Protein AF-A0A9E4CKQ9-F1 (afdb_monomer_lite)

Foldseek 3Di:
DPPLVVLLVVLVVLLVVLVVVLVVCVVVVVVLVSVLSVLSNVLSVLSNPADDPPCPVSVVVSVVSCVVVVNVVSVVVVVVVVVDDPPPDPPPPPPD

Sequence (96 aa):
SIDLTRFRQASQNLIAEAGYLKPALQQTRQQRLGKLVNDLELLLIQIANLEAENDLSAIEVIKSGMDERGILLKINLEEMRQAAPRKVDEDVERGA

Secondary structure (DSSP, 8-state):
---HHHHHHHHHHHHHHHHHHHHHHHHTT-HHHHHHHHHHHHHHHHHHT--TTSHHHHHHHHHHHHHHTTHHHHHHHHHHHHHSPP---SSSTT--

pLDDT: mean 84.23, std 13.46, range [48.59, 96.31]

Structure (mmCIF, N/CA/C/O backbone):
data_AF-A0A9E4CKQ9-F1
#
_entry.id   AF-A0A9E4CKQ9-F1
#
loop_
_atom_site.group_PDB
_atom_site.id
_atom_site.type_symbol
_atom_site.label_atom_id
_atom_site.label_alt_id
_atom_site.label_comp_id
_atom_site.label_asym_id
_atom_site.label_entity_id
_atom_site.label_seq_id
_atom_site.pdbx_PDB_ins_code
_atom_site.Cartn_x
_atom_site.Cartn_y
_atom_site.Cartn_z
_atom_site.occupancy
_atom_site.B_iso_or_equiv
_atom_site.auth_seq_id
_atom_site.auth_comp_id
_atom_site.auth_asym_id
_atom_site.auth_atom_id
_atom_site.pdbx_PDB_model_num
ATOM 1 N N . SER A 1 1 ? 2.175 -5.441 -25.816 1.00 56.88 1 SER A N 1
ATOM 2 C CA . SER A 1 1 ? 2.875 -4.765 -24.712 1.00 56.88 1 SER A CA 1
ATOM 3 C C . SER A 1 1 ? 1.830 -4.292 -23.719 1.00 56.88 1 SER A C 1
ATOM 5 O O . SER A 1 1 ? 0.815 -3.772 -24.172 1.00 56.88 1 SER A O 1
ATOM 7 N N . ILE A 1 2 ? 1.997 -4.554 -22.421 1.00 63.00 2 ILE A N 1
ATOM 8 C CA . ILE A 1 2 ? 1.096 -4.023 -21.385 1.00 63.00 2 ILE A CA 1
ATOM 9 C C . ILE A 1 2 ? 1.391 -2.522 -21.258 1.00 63.00 2 ILE A C 1
ATOM 11 O O . ILE A 1 2 ? 2.546 -2.143 -21.096 1.00 63.00 2 ILE A O 1
ATOM 15 N N . ASP A 1 3 ? 0.369 -1.670 -21.365 1.00 70.69 3 ASP A N 1
ATOM 16 C CA . ASP A 1 3 ? 0.512 -0.221 -21.165 1.00 70.69 3 ASP A CA 1
ATOM 17 C C . ASP A 1 3 ? 0.629 0.085 -19.664 1.00 70.69 3 ASP A C 1
ATOM 19 O O . ASP A 1 3 ? -0.366 0.198 -18.945 1.00 70.69 3 ASP A O 1
ATOM 23 N N . LEU A 1 4 ? 1.869 0.184 -19.187 1.00 78.81 4 LEU A N 1
ATOM 24 C CA . LEU A 1 4 ? 2.196 0.486 -17.792 1.00 78.81 4 LEU A CA 1
ATOM 25 C C . LEU A 1 4 ? 2.044 1.971 -17.448 1.00 78.81 4 LEU A C 1
ATOM 27 O O . LEU A 1 4 ? 1.957 2.321 -16.271 1.00 78.81 4 LEU A O 1
ATOM 31 N N . THR A 1 5 ? 1.954 2.852 -18.446 1.00 83.50 5 THR A N 1
ATOM 32 C CA . THR A 1 5 ? 1.824 4.297 -18.234 1.00 83.50 5 THR A CA 1
ATOM 33 C C . THR A 1 5 ? 0.521 4.628 -17.516 1.00 83.50 5 THR A C 1
ATOM 35 O O . THR A 1 5 ? 0.513 5.434 -16.584 1.00 83.50 5 THR A O 1
ATOM 38 N N . ARG A 1 6 ? -0.578 3.959 -17.882 1.00 85.38 6 ARG A N 1
ATOM 39 C CA . ARG A 1 6 ? -1.875 4.135 -17.208 1.00 85.38 6 ARG A CA 1
ATOM 40 C C . ARG A 1 6 ? -1.838 3.693 -15.750 1.00 85.38 6 ARG A C 1
ATOM 42 O O . ARG A 1 6 ? -2.358 4.401 -14.891 1.00 85.38 6 ARG A O 1
ATOM 49 N N . PHE A 1 7 ? -1.211 2.552 -15.469 1.00 84.94 7 PHE A N 1
ATOM 50 C CA . PHE A 1 7 ? -1.078 2.047 -14.104 1.00 84.94 7 PHE A CA 1
A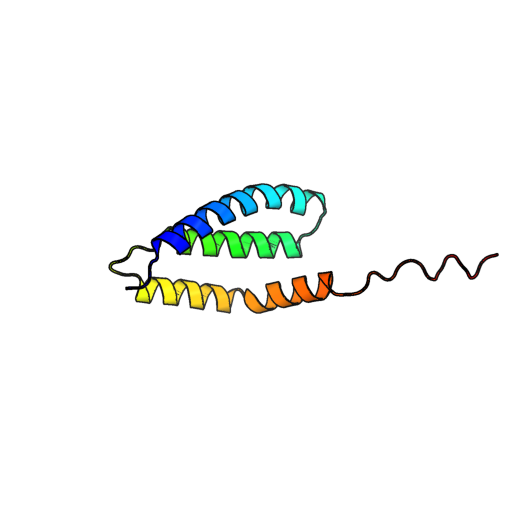TOM 51 C C . PHE A 1 7 ? -0.207 2.968 -13.255 1.00 84.94 7 PHE A C 1
ATOM 53 O O . PHE A 1 7 ? -0.602 3.316 -12.148 1.00 84.94 7 PHE A O 1
ATOM 60 N N . ARG A 1 8 ? 0.903 3.464 -13.809 1.00 87.38 8 ARG A N 1
ATOM 61 C CA . ARG A 1 8 ? 1.770 4.441 -13.146 1.00 87.38 8 ARG A CA 1
ATOM 62 C C . ARG A 1 8 ? 1.015 5.715 -12.769 1.00 87.38 8 ARG A C 1
ATOM 64 O O . ARG A 1 8 ? 1.096 6.160 -11.626 1.00 87.38 8 ARG A O 1
ATOM 71 N N . GLN A 1 9 ? 0.256 6.277 -13.710 1.00 90.50 9 GLN A N 1
ATOM 72 C CA . GLN A 1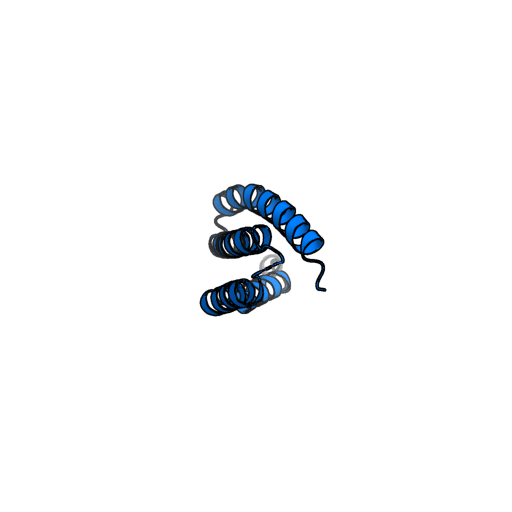 9 ? -0.520 7.493 -13.465 1.00 90.50 9 GLN A CA 1
ATOM 73 C C . GLN A 1 9 ? -1.606 7.272 -12.406 1.00 90.50 9 GLN A C 1
ATOM 75 O O . GLN A 1 9 ? -1.776 8.101 -11.512 1.00 90.50 9 GLN A O 1
ATOM 80 N N . ALA A 1 10 ? -2.326 6.149 -12.480 1.00 92.12 10 ALA A N 1
ATOM 81 C CA . ALA A 1 10 ? -3.318 5.791 -11.473 1.00 92.12 10 ALA A CA 1
ATOM 82 C C . ALA A 1 10 ? -2.672 5.642 -10.086 1.00 92.12 10 ALA A C 1
ATOM 84 O O . ALA A 1 10 ? -3.190 6.173 -9.106 1.00 92.12 10 ALA A O 1
ATOM 85 N N . SER A 1 11 ? -1.507 4.993 -10.006 1.00 92.31 11 SER A N 1
ATOM 86 C CA . SER A 1 11 ? -0.769 4.835 -8.755 1.00 92.31 11 SER A CA 1
ATOM 87 C C . SER A 1 11 ? -0.329 6.165 -8.154 1.00 92.31 11 SER A C 1
ATOM 89 O O . SER A 1 11 ? -0.495 6.360 -6.956 1.00 92.31 11 SER A O 1
ATOM 91 N N . GLN A 1 12 ? 0.155 7.105 -8.966 1.00 93.12 12 GLN A N 1
ATOM 92 C CA . GLN A 1 12 ? 0.520 8.449 -8.502 1.00 93.12 12 GLN A CA 1
ATOM 93 C C . GLN A 1 12 ? -0.671 9.201 -7.896 1.00 93.12 12 GLN A C 1
ATOM 95 O O . GLN A 1 12 ? -0.541 9.797 -6.826 1.00 93.12 12 GLN A O 1
ATOM 100 N N . ASN A 1 13 ? -1.840 9.126 -8.536 1.00 95.00 13 ASN A N 1
ATOM 101 C CA . ASN A 1 13 ? -3.054 9.760 -8.022 1.00 95.00 13 ASN A CA 1
ATOM 102 C C . ASN A 1 13 ? -3.487 9.133 -6.686 1.00 95.00 13 ASN A C 1
ATOM 104 O O . ASN A 1 13 ? -3.748 9.845 -5.718 1.00 95.00 13 ASN A O 1
ATOM 108 N N . LEU A 1 14 ? -3.480 7.800 -6.601 1.00 95.69 14 LEU A N 1
ATOM 109 C CA . LEU A 1 14 ? -3.870 7.075 -5.391 1.00 95.69 14 LEU A CA 1
ATOM 110 C C . LEU A 1 14 ? -2.890 7.287 -4.221 1.00 95.69 14 LEU A C 1
ATOM 112 O O . LEU A 1 14 ? -3.316 7.303 -3.068 1.00 95.69 14 LEU A O 1
ATOM 116 N N . ILE A 1 15 ? -1.595 7.501 -4.487 1.00 96.31 15 ILE A N 1
ATOM 117 C CA . ILE A 1 15 ? -0.618 7.897 -3.455 1.00 96.31 15 ILE A CA 1
ATOM 118 C C . ILE A 1 15 ? -0.999 9.255 -2.856 1.00 96.31 15 ILE A C 1
ATOM 120 O O . ILE A 1 15 ? -0.989 9.415 -1.635 1.00 96.31 15 ILE A O 1
ATOM 124 N N . ALA A 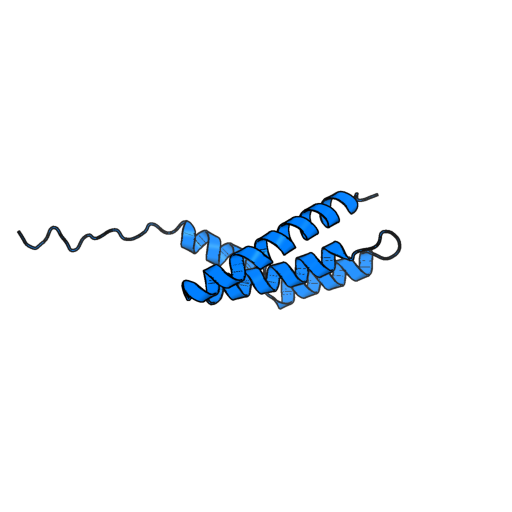1 16 ? -1.366 10.228 -3.695 1.00 95.88 16 ALA A N 1
ATOM 125 C CA . ALA A 1 16 ? -1.782 11.546 -3.219 1.00 95.88 16 ALA A CA 1
ATOM 126 C C . ALA A 1 16 ? -3.050 11.460 -2.349 1.00 95.88 16 ALA A C 1
ATOM 128 O O . ALA A 1 16 ? -3.109 12.063 -1.274 1.00 95.88 16 ALA A O 1
ATOM 129 N N . GLU A 1 17 ? -4.031 10.656 -2.765 1.00 95.44 17 GLU A N 1
ATOM 130 C CA . GLU A 1 17 ? -5.242 10.391 -1.980 1.00 95.44 17 GLU A CA 1
ATOM 131 C C . GLU A 1 17 ? -4.928 9.710 -0.639 1.00 95.44 17 GLU A C 1
ATOM 133 O O . GLU A 1 17 ? -5.433 10.130 0.404 1.00 95.44 17 GLU A O 1
ATOM 138 N N . ALA A 1 18 ? -4.042 8.708 -0.623 1.00 94.38 18 ALA A N 1
ATOM 139 C CA . ALA A 1 18 ? -3.604 8.052 0.609 1.00 94.38 18 ALA A CA 1
ATOM 140 C C . ALA A 1 18 ? -2.924 9.040 1.573 1.00 94.38 18 ALA A C 1
ATOM 142 O O . ALA A 1 18 ? -3.206 9.035 2.777 1.00 94.38 18 ALA A O 1
ATOM 143 N N . GLY A 1 19 ? -2.078 9.930 1.047 1.00 92.19 19 GLY A N 1
ATOM 144 C CA . GLY A 1 19 ? -1.458 11.022 1.797 1.00 92.19 19 GLY A CA 1
ATOM 145 C C . GLY A 1 19 ? -2.483 11.928 2.484 1.00 92.19 19 GLY A C 1
ATOM 146 O O . GLY A 1 19 ? -2.301 12.286 3.648 1.00 92.19 19 GLY A O 1
ATOM 147 N N . TYR A 1 20 ? -3.589 12.232 1.801 1.00 93.50 20 TYR A N 1
ATOM 148 C CA . TYR A 1 20 ? -4.689 13.033 2.339 1.00 93.50 20 TYR A CA 1
ATOM 149 C C . TYR A 1 20 ? -5.548 12.280 3.373 1.00 93.50 20 TYR A C 1
ATOM 151 O O . TYR A 1 20 ? -5.959 12.858 4.381 1.00 93.50 20 TYR A O 1
ATOM 159 N N . LEU A 1 21 ? -5.806 10.986 3.164 1.00 92.56 21 LEU A N 1
ATOM 160 C CA . LEU A 1 21 ? -6.690 10.185 4.020 1.00 92.56 21 LEU A CA 1
ATOM 161 C C . LEU A 1 21 ? -6.048 9.780 5.354 1.00 92.56 21 LEU A C 1
ATOM 163 O O . LEU A 1 21 ? -6.733 9.730 6.379 1.00 92.56 21 LEU A O 1
ATOM 167 N N . LYS A 1 22 ? -4.741 9.494 5.374 1.00 92.06 22 LYS A N 1
ATOM 168 C CA . LYS A 1 22 ? -4.040 8.999 6.575 1.00 92.06 22 LYS A CA 1
ATOM 169 C C . LYS A 1 22 ? -4.227 9.893 7.817 1.00 92.06 22 LYS A C 1
ATOM 171 O O . LYS A 1 22 ? -4.572 9.339 8.864 1.00 92.06 22 LYS A O 1
ATOM 176 N N . PRO A 1 23 ? -4.080 11.234 7.751 1.00 91.81 23 PRO A N 1
ATOM 177 C CA . PRO A 1 23 ? -4.335 12.105 8.901 1.00 91.81 23 PRO A CA 1
ATOM 178 C C . PRO A 1 23 ? -5.772 12.007 9.434 1.00 91.81 23 PRO A C 1
ATOM 180 O O . PRO A 1 23 ? -5.982 11.918 10.644 1.00 91.81 23 PRO A O 1
ATOM 183 N N . ALA A 1 24 ? -6.771 11.956 8.548 1.00 91.06 24 ALA A N 1
ATOM 184 C CA . ALA A 1 24 ? -8.179 11.844 8.939 1.00 91.06 24 ALA A CA 1
ATOM 185 C C . ALA A 1 24 ? -8.486 10.493 9.619 1.00 91.06 24 ALA A C 1
ATOM 187 O O . ALA A 1 24 ? -9.238 10.412 10.598 1.00 91.06 24 ALA A O 1
ATOM 188 N N . LEU A 1 25 ? -7.856 9.415 9.149 1.00 90.69 25 LEU A N 1
ATOM 189 C CA . LEU A 1 25 ? -7.982 8.082 9.746 1.00 90.69 25 LEU A CA 1
ATOM 190 C C . LEU A 1 25 ? -7.326 7.997 11.130 1.00 90.69 25 LEU A C 1
ATOM 192 O O . LEU A 1 25 ? -7.847 7.320 12.021 1.00 90.69 25 LEU A O 1
ATOM 196 N N . GLN A 1 26 ? -6.222 8.719 11.341 1.00 88.44 26 GLN A N 1
ATOM 197 C CA . GLN A 1 26 ? -5.587 8.837 12.655 1.00 88.44 26 GLN A CA 1
ATOM 198 C C . GLN A 1 26 ? -6.494 9.570 13.653 1.00 88.44 26 GLN A C 1
ATOM 200 O O . GLN A 1 26 ? -6.682 9.090 14.773 1.00 88.44 26 GLN A O 1
ATOM 205 N N . GLN A 1 27 ? -7.112 10.680 13.236 1.00 88.00 27 GLN A N 1
ATOM 206 C CA . GLN A 1 27 ? -8.031 11.463 14.074 1.00 88.00 27 GLN A CA 1
ATOM 207 C C . GLN A 1 27 ? -9.266 10.659 14.499 1.00 88.00 27 GLN A C 1
ATOM 209 O O . GLN A 1 27 ? -9.685 10.715 15.653 1.00 88.00 27 GLN A O 1
ATOM 214 N N . THR A 1 28 ? -9.817 9.852 13.591 1.00 87.06 28 THR A N 1
ATOM 215 C CA . THR A 1 28 ? -11.007 9.022 13.850 1.00 87.06 28 THR A CA 1
ATOM 216 C C . THR A 1 28 ? -10.693 7.691 14.550 1.00 87.06 28 THR A C 1
ATOM 218 O O . THR A 1 28 ? -11.584 6.861 14.722 1.00 87.06 28 THR A O 1
ATOM 221 N N . ARG A 1 29 ? -9.437 7.468 14.976 1.00 85.88 29 ARG A N 1
ATOM 222 C CA . ARG A 1 29 ? -8.942 6.220 15.597 1.00 85.88 29 ARG A CA 1
ATOM 223 C C . ARG A 1 29 ? -9.218 4.961 14.760 1.00 85.88 29 ARG A C 1
ATOM 225 O O . ARG A 1 29 ? -9.246 3.851 15.295 1.00 85.88 29 ARG A O 1
ATOM 232 N N . GLN A 1 30 ? -9.344 5.099 13.441 1.00 88.31 30 GLN A N 1
ATOM 233 C CA . GLN A 1 30 ? -9.557 3.987 12.511 1.00 88.31 30 GLN A CA 1
ATOM 234 C C . GLN A 1 30 ? -8.235 3.279 12.183 1.00 88.31 30 GLN A C 1
ATOM 236 O O . GLN A 1 30 ? -7.807 3.205 11.035 1.00 88.31 30 GLN A O 1
ATOM 241 N N . GLN A 1 31 ? -7.576 2.737 13.210 1.00 89.31 31 GLN A N 1
ATOM 242 C CA . GLN A 1 31 ? -6.220 2.178 13.128 1.00 89.31 31 GLN A CA 1
ATOM 243 C C . GLN A 1 31 ? -6.082 1.071 12.069 1.00 89.31 31 GLN A C 1
ATOM 245 O O . GLN A 1 31 ? -5.083 1.014 11.356 1.00 89.31 31 GLN A O 1
ATOM 250 N N . ARG A 1 32 ? -7.095 0.202 11.931 1.00 89.62 32 ARG A N 1
ATOM 251 C CA . ARG A 1 32 ? -7.090 -0.883 10.932 1.00 89.62 32 ARG A CA 1
ATOM 252 C C . ARG A 1 32 ? -7.150 -0.353 9.502 1.00 89.62 32 ARG A C 1
ATOM 254 O O . ARG A 1 32 ? -6.337 -0.760 8.679 1.00 89.62 32 ARG A O 1
ATOM 261 N N . LEU A 1 33 ? -8.063 0.582 9.240 1.00 92.56 33 LEU A N 1
ATOM 262 C CA . LEU A 1 33 ? -8.203 1.206 7.927 1.00 92.56 33 LEU A CA 1
ATOM 263 C C . LEU A 1 33 ? -6.972 2.057 7.591 1.00 92.56 33 LEU A C 1
ATOM 265 O O . LEU A 1 33 ? -6.464 1.980 6.480 1.00 92.56 33 LEU A O 1
ATOM 269 N N . GLY A 1 34 ? -6.421 2.781 8.570 1.00 93.88 34 GLY A N 1
ATOM 270 C CA . GLY A 1 34 ? -5.157 3.504 8.418 1.00 93.88 34 GLY A CA 1
ATOM 271 C C . GLY A 1 34 ? -3.993 2.585 8.040 1.00 93.88 34 GLY A C 1
ATOM 272 O O . GLY A 1 34 ? -3.227 2.909 7.136 1.00 93.88 34 GLY A O 1
ATOM 273 N N . LYS A 1 35 ? -3.894 1.404 8.667 1.00 93.25 35 LYS A N 1
ATOM 274 C CA . LYS A 1 35 ? -2.888 0.395 8.309 1.00 93.25 35 LYS A CA 1
ATOM 275 C C . LYS A 1 35 ? -3.093 -0.141 6.891 1.00 93.25 35 LYS A C 1
ATOM 277 O O . LYS A 1 35 ? -2.117 -0.257 6.159 1.00 93.25 35 LYS A O 1
ATOM 282 N N . LEU A 1 36 ? -4.336 -0.423 6.492 1.00 94.69 36 LEU A N 1
ATOM 283 C CA . LEU A 1 36 ? -4.641 -0.855 5.126 1.00 94.69 36 LEU A CA 1
ATOM 284 C C . LEU A 1 36 ? -4.241 0.210 4.095 1.00 94.69 36 LEU A C 1
ATOM 286 O O . LEU A 1 36 ? -3.556 -0.113 3.132 1.00 94.69 36 LEU A O 1
ATOM 290 N N . VAL A 1 37 ? -4.604 1.476 4.316 1.00 95.00 37 VAL A N 1
ATOM 291 C CA . VAL A 1 37 ? -4.229 2.585 3.420 1.00 95.00 37 VAL A CA 1
ATOM 292 C C . VAL A 1 37 ? -2.710 2.734 3.320 1.00 95.00 37 VAL A C 1
ATOM 294 O O . VAL A 1 37 ? -2.192 2.936 2.228 1.00 95.00 37 VAL A O 1
ATOM 297 N N . ASN A 1 38 ? -1.983 2.575 4.428 1.00 95.19 38 ASN A N 1
ATOM 298 C CA . ASN A 1 38 ? -0.522 2.618 4.423 1.00 95.19 38 ASN A CA 1
ATOM 299 C C . ASN A 1 38 ? 0.105 1.445 3.647 1.00 95.19 38 ASN A C 1
ATOM 301 O O . ASN A 1 38 ? 1.058 1.634 2.894 1.00 95.19 38 ASN A O 1
ATOM 305 N N . ASP A 1 39 ? -0.433 0.233 3.811 1.00 94.56 39 ASP A N 1
ATOM 306 C CA . ASP A 1 39 ? 0.031 -0.939 3.065 1.00 94.56 39 ASP A CA 1
ATOM 307 C C . ASP A 1 39 ? -0.235 -0.785 1.552 1.00 94.56 39 ASP A C 1
ATOM 309 O O . ASP A 1 39 ? 0.603 -1.172 0.736 1.00 94.56 39 ASP A O 1
ATOM 313 N N . LEU A 1 40 ? -1.371 -0.186 1.174 1.00 94.56 40 LEU A N 1
ATOM 314 C CA . LEU A 1 40 ? -1.711 0.122 -0.217 1.00 94.56 40 LEU A CA 1
ATOM 315 C C . LEU A 1 40 ? -0.809 1.211 -0.805 1.00 94.56 40 LEU A C 1
ATOM 317 O O . LEU A 1 40 ? -0.310 1.044 -1.912 1.00 94.56 40 LEU A O 1
ATOM 321 N N . GLU A 1 41 ? -0.549 2.295 -0.075 1.00 95.25 41 GLU A N 1
ATOM 322 C CA . GLU A 1 41 ? 0.345 3.373 -0.519 1.00 95.25 41 GLU A CA 1
ATOM 323 C C . GLU A 1 41 ? 1.749 2.852 -0.850 1.00 95.25 41 GLU A C 1
ATOM 325 O O . GLU A 1 41 ? 2.306 3.204 -1.889 1.00 95.25 41 GLU A O 1
ATOM 330 N N . LEU A 1 42 ? 2.297 1.955 -0.022 1.00 94.00 42 LEU A N 1
ATOM 331 C CA . LEU A 1 42 ? 3.598 1.337 -0.283 1.00 94.00 42 LEU A CA 1
ATOM 332 C C . LEU A 1 42 ? 3.613 0.567 -1.613 1.00 94.00 42 LEU A C 1
ATOM 334 O O . LEU A 1 42 ? 4.559 0.694 -2.389 1.00 94.00 42 LEU A O 1
ATOM 338 N N . LEU A 1 43 ? 2.564 -0.210 -1.890 1.00 92.19 43 LEU A N 1
ATOM 339 C CA . LEU A 1 43 ? 2.437 -0.956 -3.144 1.00 92.19 43 LEU A CA 1
ATOM 340 C C . LEU A 1 43 ? 2.265 -0.026 -4.345 1.00 92.19 43 LEU A C 1
ATOM 342 O O . LEU A 1 43 ? 2.852 -0.257 -5.398 1.00 92.19 43 LEU A O 1
ATOM 346 N N . LEU A 1 44 ? 1.497 1.052 -4.190 1.00 92.88 44 LEU A N 1
ATOM 347 C CA . LEU A 1 44 ? 1.304 2.043 -5.244 1.00 92.88 44 LEU A CA 1
ATOM 348 C C . LEU A 1 44 ? 2.615 2.760 -5.580 1.00 92.88 44 LEU A C 1
ATOM 350 O O . LEU A 1 44 ? 2.879 2.989 -6.755 1.00 9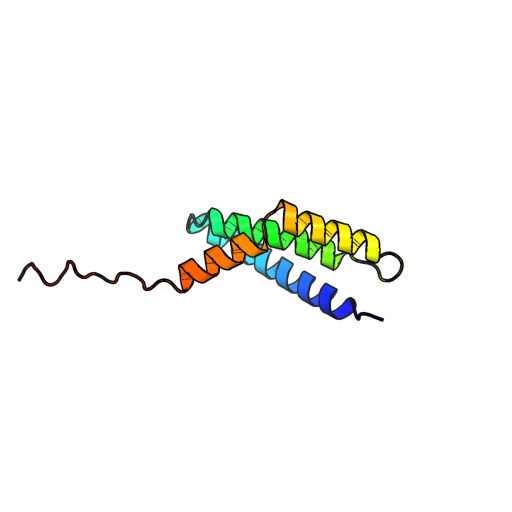2.88 44 LEU A O 1
ATOM 354 N N . ILE A 1 45 ? 3.466 3.052 -4.590 1.00 93.38 45 ILE A N 1
ATOM 355 C CA . ILE A 1 45 ? 4.814 3.596 -4.824 1.00 93.38 45 ILE A CA 1
ATOM 356 C C . ILE A 1 45 ? 5.653 2.617 -5.650 1.00 93.38 45 ILE A C 1
ATOM 358 O O . ILE A 1 45 ? 6.321 3.027 -6.595 1.00 93.38 45 ILE A O 1
ATOM 362 N N . GLN A 1 46 ? 5.601 1.321 -5.333 1.00 90.00 46 GLN A N 1
ATOM 363 C CA . GLN A 1 46 ? 6.323 0.302 -6.098 1.00 90.00 46 GLN A CA 1
ATOM 364 C C . GLN A 1 46 ? 5.828 0.227 -7.549 1.00 90.00 46 GLN A C 1
ATOM 366 O O . GLN A 1 46 ? 6.644 0.224 -8.465 1.00 90.00 46 GLN A O 1
ATOM 371 N N . ILE A 1 47 ? 4.509 0.251 -7.769 1.00 89.06 47 ILE A N 1
ATOM 372 C CA . ILE A 1 47 ? 3.906 0.252 -9.113 1.00 89.06 47 ILE A CA 1
ATOM 373 C C . ILE A 1 47 ? 4.258 1.535 -9.879 1.00 89.06 47 ILE A C 1
ATOM 375 O O . ILE A 1 47 ? 4.564 1.484 -11.070 1.00 89.06 47 ILE A O 1
ATOM 379 N N . ALA A 1 48 ? 4.257 2.690 -9.205 1.00 89.31 48 ALA A N 1
ATOM 380 C CA . ALA A 1 48 ? 4.599 3.973 -9.812 1.00 89.31 48 ALA A CA 1
ATOM 381 C C . ALA A 1 48 ? 6.056 4.029 -10.320 1.00 89.31 48 ALA A C 1
ATOM 383 O O . ALA A 1 48 ? 6.369 4.836 -11.197 1.00 89.31 48 ALA A O 1
ATOM 384 N N . ASN A 1 49 ? 6.919 3.155 -9.799 1.00 88.00 49 ASN A N 1
ATOM 385 C CA . ASN A 1 49 ? 8.338 3.076 -10.133 1.00 88.00 49 ASN A CA 1
ATOM 386 C C . ASN A 1 49 ? 8.694 1.914 -11.082 1.00 88.00 49 ASN A C 1
ATOM 388 O O . ASN A 1 49 ? 9.874 1.696 -11.332 1.00 88.00 49 ASN A O 1
ATOM 392 N N . LEU A 1 50 ? 7.714 1.168 -11.609 1.00 86.88 50 LEU A N 1
ATOM 393 C CA . LEU A 1 50 ? 7.954 0.121 -12.615 1.00 86.88 50 LEU A CA 1
ATOM 394 C C . LEU A 1 50 ? 8.462 0.723 -13.934 1.00 86.88 50 LEU A C 1
ATOM 396 O O . LEU A 1 50 ? 7.924 1.740 -14.380 1.00 86.88 50 LEU A O 1
ATOM 400 N N . GLU A 1 51 ? 9.455 0.100 -14.572 1.00 76.81 51 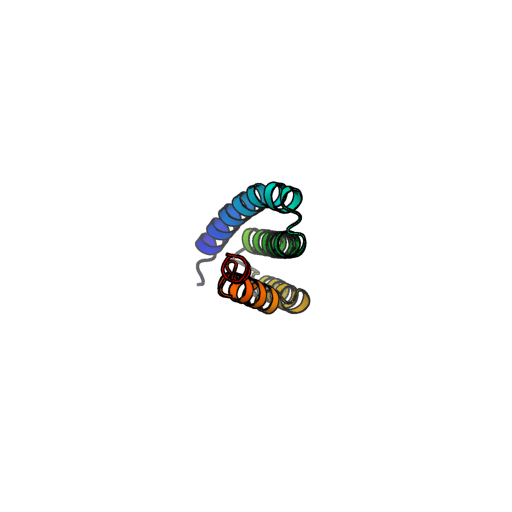GLU A N 1
ATOM 401 C CA . GLU A 1 51 ? 10.093 0.543 -15.820 1.00 76.81 51 GLU A CA 1
ATOM 402 C C . GLU A 1 51 ? 10.062 -0.553 -16.900 1.00 76.81 51 GLU A C 1
ATOM 404 O O . GLU A 1 51 ? 10.516 -1.680 -16.698 1.00 76.81 51 GLU A O 1
ATOM 409 N N . ALA A 1 52 ? 9.599 -0.182 -18.100 1.00 65.88 52 ALA A N 1
ATOM 410 C CA . ALA A 1 52 ? 9.117 -1.093 -19.144 1.00 65.88 52 ALA A CA 1
ATOM 411 C C . ALA A 1 52 ? 10.092 -2.187 -19.631 1.00 65.88 52 ALA A C 1
ATOM 413 O O . ALA A 1 52 ? 9.647 -3.138 -20.273 1.00 65.88 52 ALA A O 1
ATOM 414 N N . GLU A 1 53 ? 11.393 -2.076 -19.364 1.00 58.12 53 GLU A N 1
ATOM 415 C CA . GLU A 1 53 ? 12.410 -2.998 -19.886 1.00 58.12 53 GLU A CA 1
ATOM 416 C C . GLU A 1 53 ? 12.786 -4.140 -18.918 1.00 58.12 53 GLU A C 1
ATOM 418 O O . GLU A 1 53 ? 13.400 -5.104 -19.364 1.00 58.12 53 GLU A O 1
ATOM 423 N N . ASN A 1 54 ? 12.372 -4.115 -17.637 1.00 56.97 54 ASN A N 1
ATOM 424 C CA . ASN A 1 54 ? 12.755 -5.137 -16.633 1.00 56.97 54 ASN A CA 1
ATOM 425 C C . ASN A 1 54 ? 11.622 -5.595 -15.680 1.00 56.97 54 ASN A C 1
ATOM 427 O O . ASN A 1 54 ? 11.869 -6.171 -14.619 1.00 56.97 54 ASN A O 1
ATOM 431 N N . ASP A 1 55 ? 10.359 -5.383 -16.050 1.00 67.94 55 ASP A N 1
ATOM 432 C CA . ASP A 1 55 ? 9.255 -5.391 -15.080 1.00 67.94 55 ASP A CA 1
ATOM 433 C C . ASP A 1 55 ? 8.705 -6.756 -14.647 1.00 67.94 55 ASP A C 1
ATOM 435 O O . ASP A 1 55 ? 7.945 -6.808 -13.685 1.00 67.94 55 ASP A O 1
ATOM 439 N N . LEU A 1 56 ? 9.056 -7.880 -15.281 1.00 78.56 56 LEU A N 1
ATOM 440 C CA . LEU A 1 56 ? 8.478 -9.175 -14.878 1.00 78.56 56 LEU A CA 1
ATOM 441 C C . LEU A 1 56 ? 8.877 -9.568 -13.448 1.00 78.56 56 LEU A C 1
ATOM 443 O O . LEU A 1 56 ? 8.007 -9.881 -12.636 1.00 78.56 56 LEU A O 1
ATOM 447 N N . SER A 1 57 ? 10.164 -9.470 -13.111 1.00 83.81 57 SER A N 1
ATOM 448 C CA . SER A 1 57 ? 10.638 -9.736 -11.748 1.00 83.81 57 SER A CA 1
ATOM 449 C C . SER A 1 57 ? 10.141 -8.684 -10.752 1.00 83.81 57 SER A C 1
ATOM 451 O O . SER A 1 57 ? 9.805 -9.020 -9.620 1.00 83.81 57 SER A O 1
ATOM 453 N N . ALA A 1 58 ? 10.025 -7.418 -11.163 1.00 84.06 58 ALA A N 1
ATOM 454 C CA . ALA A 1 58 ? 9.483 -6.364 -10.305 1.00 84.06 58 ALA A CA 1
ATOM 455 C C . ALA A 1 58 ? 7.988 -6.583 -9.998 1.00 84.06 58 ALA A C 1
ATOM 457 O O . ALA A 1 58 ? 7.551 -6.423 -8.858 1.00 84.06 58 ALA A O 1
ATOM 458 N N . ILE A 1 59 ? 7.211 -7.039 -10.985 1.00 87.31 59 ILE A N 1
ATOM 459 C CA . ILE A 1 59 ? 5.808 -7.428 -10.813 1.00 87.31 59 ILE A CA 1
ATOM 460 C C . ILE A 1 59 ? 5.687 -8.623 -9.860 1.00 87.31 59 ILE A C 1
ATOM 462 O O . ILE A 1 59 ? 4.787 -8.636 -9.022 1.00 87.31 59 ILE A O 1
ATOM 466 N N . GLU A 1 60 ? 6.569 -9.619 -9.953 1.00 89.31 60 GLU A N 1
ATOM 467 C CA . GLU A 1 60 ? 6.579 -10.755 -9.019 1.00 89.31 60 GLU A CA 1
ATOM 468 C C . GLU A 1 60 ? 6.884 -10.325 -7.580 1.00 89.31 60 GLU A C 1
ATOM 470 O O . GLU A 1 60 ? 6.233 -10.803 -6.648 1.00 89.31 60 GLU A O 1
ATOM 475 N N . VAL A 1 61 ? 7.804 -9.376 -7.389 1.00 89.12 61 VAL A N 1
ATOM 476 C CA . VAL A 1 61 ? 8.093 -8.788 -6.071 1.00 89.12 61 VAL A CA 1
ATOM 477 C C . VAL A 1 61 ? 6.870 -8.061 -5.514 1.00 89.12 61 VAL A C 1
ATOM 479 O O . VAL A 1 61 ? 6.527 -8.248 -4.346 1.00 89.12 61 VAL A O 1
ATOM 482 N N . ILE A 1 62 ? 6.170 -7.278 -6.339 1.00 89.75 62 ILE A N 1
ATOM 483 C CA . ILE A 1 62 ? 4.938 -6.588 -5.929 1.00 89.75 62 ILE A CA 1
ATOM 484 C C . ILE A 1 62 ? 3.858 -7.604 -5.542 1.00 89.75 62 ILE A C 1
ATOM 486 O O . ILE A 1 62 ? 3.266 -7.477 -4.472 1.00 89.75 62 ILE A O 1
ATOM 490 N N . LYS A 1 63 ? 3.632 -8.640 -6.360 1.00 91.44 63 LYS A N 1
ATOM 491 C CA . LYS A 1 63 ? 2.657 -9.708 -6.069 1.00 91.44 63 LYS A CA 1
ATOM 492 C C . LYS A 1 63 ? 2.980 -10.432 -4.764 1.00 91.44 63 LYS A C 1
ATOM 494 O O . LYS A 1 63 ? 2.114 -10.545 -3.903 1.00 91.44 63 LYS A O 1
ATOM 499 N N . SER A 1 64 ? 4.237 -10.824 -4.575 1.00 92.06 64 SER A N 1
ATOM 500 C CA . SER A 1 64 ? 4.693 -11.466 -3.337 1.00 92.06 64 SER A CA 1
ATOM 501 C C . SER A 1 64 ? 4.475 -10.548 -2.132 1.00 92.06 64 SER A C 1
ATOM 503 O O . SER A 1 64 ? 3.953 -10.965 -1.102 1.00 92.06 64 SER A O 1
ATOM 505 N N . GLY A 1 65 ? 4.770 -9.255 -2.285 1.00 90.06 65 GLY A N 1
ATOM 506 C CA . GLY A 1 65 ? 4.525 -8.250 -1.258 1.00 90.06 65 GLY A CA 1
ATOM 507 C C . GLY A 1 65 ? 3.043 -8.025 -0.937 1.00 90.06 65 GLY A C 1
ATOM 508 O O . GLY A 1 65 ? 2.728 -7.697 0.212 1.00 90.06 65 GLY A O 1
ATOM 509 N N . MET A 1 66 ? 2.139 -8.191 -1.909 1.00 92.94 66 MET A N 1
ATOM 510 C CA . MET A 1 66 ? 0.684 -8.161 -1.702 1.00 92.94 66 MET A CA 1
ATOM 511 C C . MET A 1 66 ? 0.209 -9.368 -0.891 1.00 92.94 66 MET A C 1
ATOM 513 O O . MET A 1 66 ? -0.602 -9.203 0.028 1.00 92.94 66 MET A O 1
ATOM 517 N N . ASP A 1 67 ? 0.738 -10.549 -1.210 1.00 94.25 67 ASP A N 1
ATOM 518 C CA . ASP A 1 67 ? 0.394 -11.808 -0.553 1.00 94.25 67 ASP A CA 1
ATOM 519 C C . ASP A 1 67 ? 0.896 -11.835 0.894 1.00 94.25 67 ASP A C 1
ATOM 521 O O . ASP A 1 67 ? 0.108 -12.057 1.815 1.00 94.25 67 ASP A O 1
ATOM 525 N N . GLU A 1 68 ? 2.166 -11.491 1.130 1.00 92.69 68 GLU A N 1
ATOM 526 C CA . GLU A 1 68 ? 2.761 -11.402 2.473 1.00 92.69 68 GLU A CA 1
ATOM 527 C C . GLU A 1 68 ? 2.001 -10.434 3.389 1.00 92.69 68 GLU A C 1
ATOM 529 O O . GLU A 1 68 ? 1.845 -10.667 4.590 1.00 92.69 68 GLU A O 1
ATOM 534 N N . ARG A 1 69 ? 1.502 -9.329 2.825 1.00 92.94 69 ARG A N 1
ATOM 535 C CA . ARG A 1 69 ? 0.721 -8.331 3.566 1.00 92.94 69 ARG A CA 1
ATOM 536 C C . ARG A 1 69 ? -0.760 -8.694 3.658 1.00 92.94 69 ARG A C 1
ATOM 538 O O . ARG A 1 69 ? -1.484 -7.985 4.361 1.00 92.94 69 ARG A O 1
ATOM 545 N N . GLY A 1 70 ? -1.229 -9.749 2.992 1.00 95.19 70 GLY A N 1
ATOM 546 C CA . GLY A 1 70 ? -2.629 -10.178 2.996 1.00 95.19 70 GLY A CA 1
ATOM 547 C C . GLY A 1 70 ? -3.593 -9.093 2.509 1.00 95.19 70 GLY A C 1
ATOM 548 O O . GLY A 1 70 ? -4.660 -8.910 3.098 1.00 95.19 70 GLY A O 1
ATOM 549 N N . ILE A 1 71 ? -3.205 -8.326 1.485 1.00 94.81 71 ILE A N 1
ATOM 550 C CA . ILE A 1 71 ? -3.938 -7.126 1.042 1.00 94.81 71 ILE A CA 1
ATOM 551 C C . ILE A 1 71 ? -5.377 -7.438 0.647 1.00 94.81 71 ILE A C 1
ATOM 553 O O . ILE A 1 71 ? -6.294 -6.791 1.148 1.00 94.81 71 ILE A O 1
ATOM 557 N N . LEU A 1 72 ? -5.584 -8.450 -0.200 1.00 94.06 72 LEU A N 1
ATOM 558 C CA . LEU A 1 72 ? -6.922 -8.815 -0.676 1.00 94.06 72 LEU A CA 1
ATOM 559 C C . LEU A 1 72 ? -7.847 -9.204 0.480 1.00 94.06 72 LEU A C 1
ATOM 561 O O . LEU A 1 72 ? -8.994 -8.772 0.530 1.00 94.06 72 LEU A O 1
ATOM 565 N N . LEU A 1 73 ? -7.332 -9.951 1.460 1.00 94.62 73 LEU A N 1
ATOM 566 C CA . LEU A 1 73 ? -8.095 -10.303 2.654 1.00 94.62 73 LEU A CA 1
ATOM 567 C C . LEU A 1 73 ? -8.488 -9.056 3.457 1.00 94.62 73 LEU A C 1
ATOM 569 O O . LEU A 1 73 ? -9.635 -8.937 3.877 1.00 94.62 73 LEU A O 1
ATOM 573 N N . LYS A 1 74 ? -7.555 -8.121 3.670 1.00 94.81 74 LYS A N 1
ATOM 574 C CA . LYS A 1 74 ? -7.837 -6.876 4.400 1.00 94.81 74 LYS A CA 1
ATOM 575 C C . LYS A 1 74 ? -8.888 -6.023 3.689 1.00 94.81 74 LYS A C 1
ATOM 577 O O . LYS A 1 74 ? -9.766 -5.503 4.368 1.00 94.81 74 LYS A O 1
ATOM 582 N N . ILE A 1 75 ? -8.823 -5.912 2.359 1.00 91.94 75 ILE A N 1
ATOM 583 C CA . ILE A 1 75 ? -9.834 -5.209 1.553 1.00 91.94 75 ILE A CA 1
ATOM 584 C C . ILE A 1 75 ? -11.203 -5.862 1.753 1.00 91.94 75 ILE A C 1
ATOM 586 O O . ILE A 1 75 ? -12.129 -5.187 2.195 1.00 91.94 75 ILE A O 1
ATOM 590 N N . ASN A 1 76 ? -11.302 -7.180 1.547 1.00 93.31 76 ASN A N 1
ATOM 591 C CA . ASN A 1 76 ? -12.560 -7.916 1.693 1.00 93.31 76 ASN A CA 1
ATOM 592 C C . ASN A 1 76 ? -13.178 -7.729 3.090 1.00 93.31 76 ASN A C 1
ATOM 594 O O . ASN A 1 76 ? -14.379 -7.512 3.223 1.00 93.31 76 ASN A O 1
ATOM 598 N N . LEU A 1 77 ? -12.362 -7.773 4.148 1.00 92.06 77 LEU A N 1
ATOM 599 C CA . LEU A 1 77 ? -12.830 -7.558 5.521 1.00 92.06 77 LEU A CA 1
ATOM 600 C C . LEU A 1 77 ? -13.369 -6.139 5.751 1.00 92.06 77 LEU A C 1
ATOM 602 O O . LEU A 1 77 ? -14.349 -5.964 6.478 1.00 92.06 77 LEU A O 1
ATOM 606 N N . GLU A 1 78 ? -12.742 -5.123 5.158 1.00 91.50 78 GLU A N 1
ATOM 607 C CA . GLU A 1 78 ? -13.209 -3.740 5.265 1.00 91.50 78 GLU A CA 1
ATOM 608 C C . GLU A 1 78 ? -14.495 -3.511 4.458 1.00 91.50 78 GLU A C 1
ATOM 610 O O . GLU A 1 78 ? -15.414 -2.869 4.968 1.00 91.50 78 GLU A O 1
ATOM 615 N N . GLU A 1 79 ? -14.612 -4.088 3.260 1.00 90.81 79 GLU A N 1
ATOM 616 C CA . GLU A 1 79 ? -15.839 -4.047 2.452 1.00 90.81 79 GLU A CA 1
ATOM 617 C C . GLU A 1 79 ? -17.010 -4.722 3.172 1.00 90.81 79 GLU A C 1
ATOM 619 O O . GLU A 1 79 ? -18.082 -4.131 3.308 1.00 90.81 79 GLU A O 1
ATOM 624 N N . MET A 1 80 ? -16.791 -5.918 3.731 1.00 90.81 80 MET A N 1
ATOM 625 C CA . MET A 1 80 ? -17.795 -6.619 4.538 1.00 90.81 80 MET A CA 1
ATOM 626 C C . MET A 1 80 ? -18.244 -5.789 5.744 1.00 90.81 80 MET A C 1
ATOM 628 O O . MET A 1 80 ? -19.427 -5.781 6.081 1.00 90.81 80 MET A O 1
ATOM 632 N N . ARG A 1 81 ? -17.323 -5.065 6.396 1.00 86.81 81 ARG A N 1
ATOM 633 C CA . ARG A 1 81 ? -17.672 -4.182 7.519 1.00 86.81 81 ARG A CA 1
ATOM 634 C C . ARG A 1 81 ? -18.553 -3.019 7.075 1.00 86.81 81 ARG A C 1
ATOM 636 O O . ARG A 1 81 ? -19.444 -2.631 7.824 1.00 86.81 81 ARG A O 1
ATOM 643 N N . GLN A 1 82 ? -18.302 -2.449 5.899 1.00 84.94 82 GLN A N 1
ATOM 644 C CA .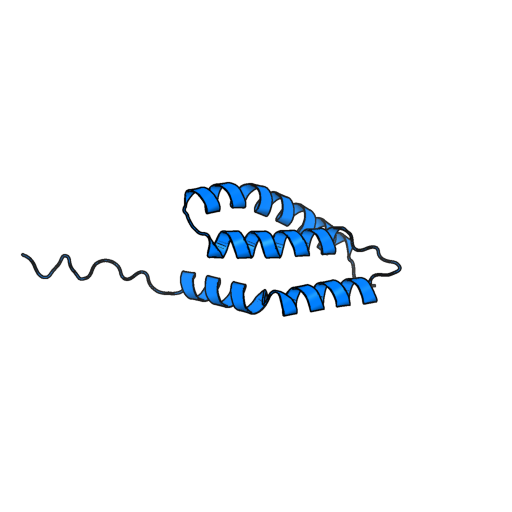 GLN A 1 82 ? -19.140 -1.373 5.365 1.00 84.94 82 GLN A CA 1
ATOM 645 C C . GLN A 1 82 ? -20.509 -1.879 4.901 1.00 84.94 82 GLN A C 1
ATOM 647 O O . GLN A 1 82 ? -21.496 -1.161 5.036 1.00 84.94 82 GLN A O 1
ATOM 652 N N . ALA A 1 83 ? -20.572 -3.113 4.398 1.00 84.44 83 ALA A N 1
ATOM 653 C CA . ALA A 1 83 ? -21.809 -3.756 3.968 1.00 84.44 83 ALA A CA 1
ATOM 654 C C . ALA A 1 83 ? -22.678 -4.260 5.136 1.00 84.44 83 ALA A C 1
ATOM 656 O O . ALA A 1 83 ? -23.869 -4.512 4.951 1.00 84.44 83 ALA A O 1
ATOM 657 N N . ALA A 1 84 ? -22.109 -4.421 6.336 1.00 77.06 84 ALA A N 1
ATOM 658 C CA . ALA A 1 84 ? -22.867 -4.842 7.505 1.00 77.06 84 ALA A CA 1
ATOM 659 C C . ALA A 1 84 ? -23.909 -3.769 7.881 1.00 77.06 84 ALA A C 1
ATOM 661 O O . ALA A 1 84 ? -23.548 -2.597 8.038 1.00 77.06 84 ALA A O 1
ATOM 662 N N . PRO A 1 85 ? -25.191 -4.137 8.066 1.00 65.69 85 PRO A N 1
ATOM 663 C CA . PRO A 1 85 ? -26.199 -3.183 8.501 1.00 65.69 85 PRO A CA 1
ATOM 664 C C . PRO A 1 85 ? -25.774 -2.594 9.848 1.00 65.69 85 PRO A C 1
ATOM 666 O O . PRO A 1 85 ? -25.489 -3.326 10.801 1.00 65.69 85 PRO A O 1
ATOM 669 N N . ARG A 1 86 ? -25.723 -1.257 9.937 1.00 60.94 86 ARG A N 1
ATOM 670 C CA . ARG A 1 86 ? -25.645 -0.584 11.236 1.00 60.94 86 ARG A CA 1
ATOM 671 C C . ARG A 1 86 ? -26.862 -1.050 12.026 1.00 60.94 86 ARG A C 1
ATOM 673 O O . ARG A 1 86 ? -27.983 -0.818 11.587 1.00 60.94 86 ARG A O 1
ATOM 680 N N . LYS A 1 87 ? -26.649 -1.709 13.166 1.00 58.69 87 LYS A N 1
ATOM 681 C CA . LYS A 1 87 ? -27.705 -1.870 14.167 1.00 58.69 87 LYS A CA 1
ATOM 682 C C . LYS A 1 87 ? -28.071 -0.461 14.629 1.00 58.69 87 LYS A C 1
ATOM 684 O O . LYS A 1 87 ? -27.342 0.128 15.419 1.00 58.69 87 LYS A O 1
ATOM 689 N N . VAL A 1 88 ? -29.102 0.111 14.019 1.00 58.66 88 VAL A N 1
ATOM 690 C CA . VAL A 1 88 ? -29.723 1.352 14.468 1.00 58.66 88 VAL A CA 1
ATOM 691 C C . VAL A 1 88 ? -30.656 0.949 15.603 1.00 58.66 88 VAL A C 1
ATOM 693 O O . VAL A 1 88 ? -31.605 0.213 15.367 1.00 58.66 88 VAL A O 1
ATOM 696 N N . ASP A 1 89 ? -30.286 1.342 16.820 1.00 58.50 89 ASP A N 1
ATOM 697 C CA . ASP A 1 89 ? -31.143 1.617 17.979 1.00 58.50 89 ASP A CA 1
ATOM 698 C C . ASP A 1 89 ? -32.514 0.903 18.036 1.00 58.50 89 ASP A C 1
ATOM 700 O O . ASP A 1 89 ? -33.551 1.525 17.828 1.00 58.50 89 ASP A O 1
ATOM 704 N N . GLU A 1 90 ? -32.548 -0.382 18.407 1.00 54.69 90 GLU A N 1
ATOM 705 C CA . GLU A 1 90 ? -33.790 -1.058 18.853 1.00 54.69 90 GLU A CA 1
ATOM 706 C C . GLU A 1 90 ? -34.053 -0.888 20.368 1.00 54.69 90 GLU A C 1
ATOM 708 O O . GLU A 1 90 ? -35.045 -1.393 20.892 1.00 54.69 90 GLU A O 1
ATOM 713 N N . ASP A 1 91 ? -33.209 -0.137 21.085 1.00 52.88 91 ASP A N 1
ATOM 714 C CA . ASP A 1 91 ? -33.332 0.066 22.538 1.00 52.88 91 ASP A CA 1
ATOM 715 C C . ASP A 1 91 ? -34.137 1.324 22.935 1.00 52.88 91 ASP A C 1
ATOM 717 O O . ASP A 1 91 ? -34.295 1.598 24.124 1.00 52.88 91 ASP A O 1
ATOM 721 N N . VAL A 1 92 ? -34.696 2.084 21.980 1.00 57.72 92 VAL A N 1
ATOM 722 C CA . VAL A 1 92 ? -35.488 3.301 22.284 1.00 57.72 92 VAL A CA 1
ATOM 723 C C . VAL A 1 92 ? -36.999 3.026 22.408 1.00 57.72 92 VAL A C 1
ATOM 725 O O . VAL A 1 92 ? -37.703 3.794 23.054 1.00 57.72 92 VAL A O 1
ATOM 728 N N . GLU A 1 93 ? -37.521 1.904 21.896 1.00 51.25 93 GLU A N 1
ATOM 729 C CA . GLU A 1 93 ? -38.976 1.631 21.884 1.00 51.25 93 GLU A CA 1
ATOM 730 C C . GLU A 1 93 ? -39.502 0.714 23.007 1.00 51.25 93 GLU A C 1
ATOM 732 O O . GLU A 1 93 ? -40.697 0.430 23.058 1.00 51.25 93 GLU A O 1
ATOM 737 N N . ARG A 1 94 ? -38.667 0.273 23.960 1.00 56.16 94 ARG A N 1
ATOM 738 C CA . ARG A 1 94 ? -39.132 -0.529 25.122 1.00 56.16 94 ARG A CA 1
ATOM 739 C C . ARG A 1 94 ? -39.258 0.249 26.434 1.00 56.16 94 ARG A C 1
ATOM 741 O O . ARG A 1 94 ? -39.394 -0.360 27.493 1.00 56.16 94 ARG A O 1
ATOM 748 N N . GLY A 1 95 ? -39.233 1.577 26.370 1.00 54.41 95 GLY A N 1
ATOM 749 C CA . GLY A 1 95 ? -39.374 2.455 27.530 1.00 54.41 95 GLY A CA 1
ATOM 750 C C . GLY A 1 95 ? -40.275 3.652 27.248 1.00 54.41 95 GLY A C 1
ATOM 751 O O . GLY A 1 95 ? -39.807 4.784 27.328 1.00 54.41 95 GLY A O 1
ATOM 752 N N . ALA A 1 96 ? -41.539 3.400 26.907 1.00 48.59 96 ALA A N 1
ATOM 753 C CA . ALA A 1 96 ? -42.620 4.384 26.934 1.00 48.59 96 ALA A CA 1
ATOM 754 C C . ALA A 1 96 ? -43.825 3.791 27.671 1.00 48.59 96 ALA A C 1
ATOM 756 O O . ALA A 1 96 ? -44.119 2.596 27.434 1.00 48.59 96 ALA A O 1
#

Radius of gyration: 18.61 Å; chains: 1; bounding box: 55×25×52 Å